Protein AF-A0A970AZU5-F1 (afdb_monomer_lite)

Radius of gyration: 12.71 Å; chains: 1; bounding box: 32×17×29 Å

Foldseek 3Di:
DDPPDPLDDDDDDCPPPCVVCVVLSVQQRVCVSVVHDGPDDCVVVDPCVVVPPDDDDDDDDD

Structure (mmCIF, N/CA/C/O backbone):
data_AF-A0A970AZU5-F1
#
_entry.id   AF-A0A970AZU5-F1
#
loop_
_atom_site.group_PDB
_atom_site.id
_atom_site.type_symbol
_atom_site.label_atom_id
_atom_site.label_alt_id
_atom_site.label_comp_id
_atom_site.label_asym_id
_atom_site.label_entity_id
_atom_site.label_seq_id
_atom_site.pdbx_PDB_ins_code
_atom_site.Cartn_x
_atom_site.Cartn_y
_atom_site.Cartn_z
_atom_site.occupancy
_atom_site.B_iso_or_equiv
_atom_site.auth_seq_id
_atom_site.auth_comp_id
_atom_site.auth_asym_id
_atom_site.auth_atom_id
_atom_site.pdbx_PDB_model_num
ATOM 1 N N . MET A 1 1 ? -3.182 0.863 8.148 1.00 80.31 1 MET A N 1
ATOM 2 C CA . MET A 1 1 ? -3.709 2.003 8.925 1.00 80.31 1 MET A CA 1
ATOM 3 C C . MET A 1 1 ? -2.589 2.616 9.759 1.00 80.31 1 MET A C 1
ATOM 5 O O . MET A 1 1 ? -1.741 1.872 10.243 1.00 80.31 1 MET A O 1
ATOM 9 N N . LEU A 1 2 ? -2.565 3.943 9.900 1.00 85.75 2 LEU A N 1
ATOM 10 C CA . LEU A 1 2 ? -1.631 4.663 10.766 1.00 85.75 2 LEU A CA 1
ATOM 11 C C . LEU A 1 2 ? -2.024 4.472 12.237 1.00 85.75 2 LEU A C 1
ATOM 13 O O . LEU A 1 2 ? -3.150 4.771 12.637 1.00 85.75 2 LEU A O 1
ATOM 17 N N . ALA A 1 3 ? -1.089 3.976 13.046 1.00 85.00 3 ALA A N 1
ATOM 18 C CA . ALA A 1 3 ? -1.309 3.819 14.478 1.00 85.00 3 ALA A CA 1
ATOM 19 C C . ALA A 1 3 ? -1.633 5.177 15.131 1.00 85.0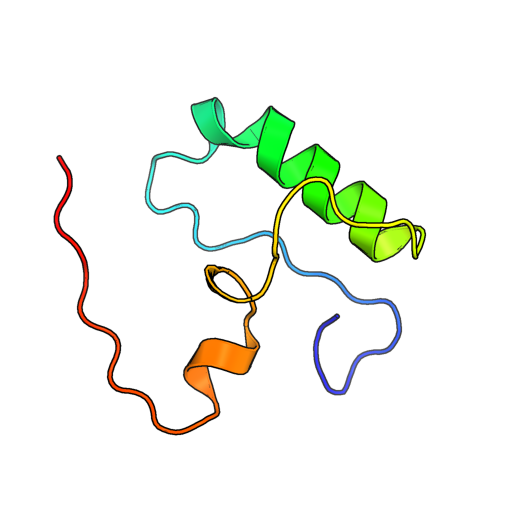0 3 ALA A C 1
ATOM 21 O O . ALA A 1 3 ? -0.991 6.183 14.840 1.00 85.00 3 ALA A O 1
ATOM 22 N N . GLY A 1 4 ? -2.645 5.203 16.001 1.00 89.31 4 GLY A N 1
ATOM 23 C CA . GLY A 1 4 ? -3.089 6.418 16.694 1.00 89.31 4 GLY A CA 1
ATOM 24 C C . GLY A 1 4 ? -4.059 7.311 15.910 1.00 89.31 4 GLY A C 1
ATOM 25 O O . GLY A 1 4 ? -4.592 8.250 16.494 1.00 89.31 4 GLY A O 1
ATOM 26 N N . VAL A 1 5 ? -4.346 7.012 14.633 1.00 94.75 5 VAL A N 1
ATOM 27 C CA . VAL A 1 5 ? -5.306 7.777 13.814 1.00 94.75 5 VAL A CA 1
ATOM 28 C C . VAL A 1 5 ? -6.272 6.827 13.079 1.00 94.75 5 VAL A C 1
ATOM 30 O O . VAL A 1 5 ? -5.978 6.380 11.965 1.00 94.75 5 VAL A O 1
ATOM 33 N N . PRO A 1 6 ? -7.428 6.488 13.686 1.00 91.75 6 PRO A N 1
ATOM 34 C CA . PRO A 1 6 ? -8.465 5.648 13.080 1.00 91.75 6 PRO A CA 1
ATOM 35 C C . PRO A 1 6 ? -8.854 6.072 11.664 1.00 91.75 6 PRO A C 1
ATOM 37 O O . PRO A 1 6 ? -9.116 7.243 11.410 1.00 91.75 6 PRO A O 1
ATOM 40 N N . GLY A 1 7 ? -8.882 5.113 10.736 1.00 92.75 7 GLY A N 1
ATOM 41 C CA . GLY A 1 7 ? -9.272 5.348 9.341 1.00 92.75 7 GLY A CA 1
ATOM 42 C C . GLY A 1 7 ? -8.222 6.052 8.472 1.00 92.75 7 GLY A C 1
ATOM 43 O O . GLY A 1 7 ? -8.460 6.244 7.283 1.00 92.75 7 GLY A O 1
ATOM 44 N N . CYS A 1 8 ? -7.052 6.409 9.011 1.00 95.50 8 CYS A N 1
ATOM 45 C CA . CYS A 1 8 ? -5.976 7.011 8.227 1.00 95.50 8 CYS A CA 1
ATOM 46 C C . CYS A 1 8 ? -5.080 5.936 7.592 1.00 95.50 8 CYS A C 1
ATOM 48 O O . CYS A 1 8 ? -4.568 5.039 8.271 1.00 95.50 8 CYS A O 1
ATOM 50 N N . TYR A 1 9 ? -4.851 6.046 6.285 1.00 95.62 9 TYR A N 1
ATOM 51 C CA . TYR A 1 9 ? -3.952 5.186 5.516 1.00 95.62 9 TYR A CA 1
ATOM 52 C C . TYR A 1 9 ? -2.900 6.039 4.814 1.00 95.62 9 TYR A C 1
ATOM 54 O O . TYR A 1 9 ? -3.167 7.172 4.422 1.00 95.62 9 TYR A O 1
ATOM 62 N N . ILE A 1 10 ? -1.698 5.486 4.662 1.00 95.12 10 ILE A N 1
ATOM 63 C CA . ILE A 1 10 ? -0.577 6.167 4.022 1.00 95.12 10 ILE A CA 1
ATOM 64 C C . ILE A 1 10 ? -0.063 5.279 2.895 1.00 95.12 10 ILE A C 1
ATOM 66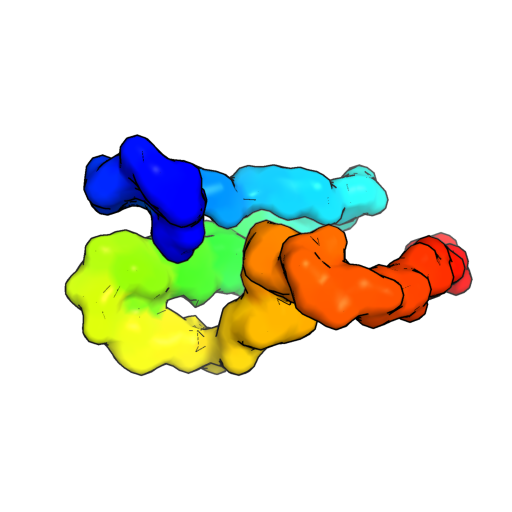 O O . ILE A 1 10 ? 0.285 4.124 3.125 1.00 95.12 10 ILE A O 1
ATOM 70 N N . ALA A 1 11 ? 0.024 5.854 1.700 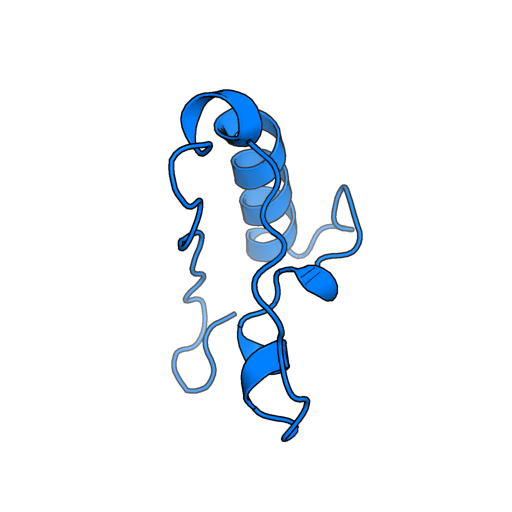1.00 95.88 11 ALA A N 1
ATOM 71 C CA . ALA A 1 11 ? 0.723 5.294 0.554 1.00 95.88 11 ALA A CA 1
ATOM 72 C C . ALA A 1 11 ? 1.820 6.293 0.154 1.00 95.88 11 ALA A C 1
ATOM 74 O O . ALA A 1 11 ? 1.557 7.286 -0.521 1.00 95.88 11 ALA A O 1
ATOM 75 N N . THR A 1 12 ? 3.034 6.089 0.664 1.00 95.69 12 THR A N 1
ATOM 76 C CA . THR A 1 12 ? 4.175 7.004 0.493 1.00 95.69 12 THR A CA 1
ATOM 77 C C . THR A 1 12 ? 5.481 6.220 0.369 1.00 95.69 12 THR A C 1
ATOM 79 O O . THR A 1 12 ? 5.489 5.001 0.517 1.00 95.69 12 THR A O 1
ATOM 82 N N . GLY A 1 13 ? 6.595 6.915 0.128 1.00 93.81 13 GLY A N 1
ATOM 83 C CA . GLY A 1 13 ? 7.924 6.296 0.119 1.00 93.81 13 GLY A CA 1
ATOM 84 C C . GLY A 1 13 ? 8.232 5.489 -1.146 1.00 93.81 13 GLY A C 1
ATOM 85 O O . GLY A 1 13 ? 8.953 4.502 -1.078 1.00 93.81 13 GLY A O 1
ATOM 86 N N . PHE A 1 14 ? 7.707 5.906 -2.304 1.00 94.00 14 PHE A N 1
ATOM 87 C CA . PHE A 1 14 ? 7.903 5.217 -3.591 1.00 94.00 14 PHE A CA 1
ATOM 88 C C . PHE A 1 14 ? 9.286 5.410 -4.238 1.00 94.00 14 PHE A C 1
ATOM 90 O O . PHE A 1 14 ? 9.538 4.846 -5.301 1.00 94.00 14 PHE A O 1
ATOM 97 N N . SER A 1 15 ? 10.160 6.234 -3.650 1.00 91.69 15 SER A N 1
ATOM 98 C CA . SER A 1 15 ? 11.576 6.368 -4.034 1.00 91.69 15 SER A CA 1
ATOM 99 C C . SER A 1 15 ? 11.826 6.489 -5.550 1.00 91.69 15 SER A C 1
ATOM 101 O O . SER A 1 15 ? 12.644 5.768 -6.111 1.00 91.69 15 SER A O 1
ATOM 103 N N . GLY A 1 16 ? 11.076 7.365 -6.231 1.00 91.75 16 GLY A N 1
ATOM 104 C CA . GLY A 1 16 ? 11.227 7.646 -7.670 1.00 91.75 16 GLY A CA 1
ATOM 105 C C . GLY A 1 16 ? 10.452 6.729 -8.628 1.00 91.75 16 GLY A C 1
ATOM 106 O O . GLY A 1 16 ? 10.306 7.072 -9.796 1.00 91.75 16 GLY A O 1
ATOM 107 N N . HIS A 1 17 ? 9.871 5.626 -8.149 1.00 91.56 17 HIS A N 1
ATOM 108 C CA . HIS A 1 17 ? 9.220 4.607 -8.991 1.00 91.56 17 HIS A CA 1
ATOM 109 C C . HIS A 1 17 ? 7.684 4.625 -8.919 1.00 91.56 17 HIS A C 1
ATOM 111 O O . HIS A 1 17 ? 7.002 3.746 -9.448 1.00 91.56 17 HIS A O 1
ATOM 117 N N . GLY A 1 18 ? 7.115 5.644 -8.268 1.00 93.81 18 GLY A N 1
ATOM 118 C CA . GLY A 1 18 ? 5.684 5.715 -7.965 1.00 93.81 18 GLY A CA 1
ATOM 119 C C . GLY A 1 18 ? 4.769 5.760 -9.190 1.00 93.81 18 GLY A C 1
ATOM 120 O O . GLY A 1 18 ? 3.630 5.322 -9.092 1.00 93.81 18 GLY A O 1
ATOM 121 N N . PHE A 1 19 ? 5.247 6.230 -10.348 1.00 95.75 19 PHE A N 1
ATOM 122 C CA . PHE A 1 19 ? 4.428 6.263 -11.565 1.00 95.75 19 PHE A CA 1
ATOM 123 C C . PHE A 1 19 ? 4.101 4.850 -12.068 1.00 95.75 19 PHE A C 1
ATOM 125 O O . PHE A 1 19 ? 2.934 4.515 -12.250 1.00 95.75 19 PHE A O 1
ATOM 132 N N . GLY A 1 20 ? 5.118 3.995 -12.220 1.00 95.56 20 GLY A N 1
ATOM 133 C CA . GLY A 1 20 ? 4.924 2.608 -12.655 1.00 95.56 20 GLY A CA 1
ATOM 134 C C . GLY A 1 20 ? 4.193 1.756 -11.615 1.00 95.56 20 GLY A C 1
ATOM 135 O O . GLY A 1 20 ? 3.361 0.925 -11.967 1.00 95.56 20 GLY A O 1
ATOM 136 N N . LEU A 1 21 ? 4.449 2.001 -10.325 1.00 95.25 21 LEU A N 1
ATOM 137 C CA . LEU A 1 21 ? 3.803 1.287 -9.218 1.00 95.25 21 LEU A CA 1
ATOM 138 C C . LEU A 1 21 ? 2.402 1.811 -8.876 1.00 95.25 21 LEU A C 1
ATOM 140 O O . LEU A 1 21 ? 1.697 1.176 -8.088 1.00 95.25 21 LEU A O 1
ATOM 144 N N . GLY A 1 22 ? 1.993 2.950 -9.440 1.00 96.62 22 GLY A N 1
ATOM 145 C CA . GLY A 1 22 ? 0.758 3.654 -9.100 1.00 96.62 22 GLY A CA 1
ATOM 146 C C . GLY A 1 22 ? -0.492 2.770 -9.147 1.00 96.62 22 GLY A C 1
ATOM 147 O O . GLY A 1 22 ? -1.198 2.705 -8.141 1.00 96.62 22 GLY A O 1
ATOM 148 N N . PRO A 1 23 ? -0.755 2.029 -10.243 1.00 97.62 23 PRO A N 1
ATOM 149 C CA . PRO A 1 23 ? -1.927 1.158 -10.338 1.00 97.62 23 PRO A CA 1
ATOM 150 C C . PRO A 1 23 ? -1.974 0.069 -9.258 1.00 97.62 23 PRO A C 1
ATOM 152 O O . PRO A 1 23 ? -3.001 -0.112 -8.606 1.00 97.62 23 PRO A O 1
ATOM 155 N N . ALA A 1 24 ? -0.857 -0.626 -9.022 1.00 97.06 24 ALA A N 1
ATOM 156 C CA . ALA A 1 24 ? -0.787 -1.690 -8.019 1.00 97.06 24 ALA A CA 1
ATOM 157 C C . ALA A 1 24 ? -0.907 -1.134 -6.591 1.00 97.06 24 ALA A C 1
ATOM 159 O O . ALA A 1 24 ? -1.645 -1.672 -5.769 1.00 97.06 24 ALA A O 1
ATOM 160 N N . SER A 1 25 ? -0.232 -0.017 -6.315 1.00 97.12 25 SER A N 1
ATOM 161 C CA . SER A 1 25 ? -0.238 0.630 -4.998 1.00 97.12 25 SER A CA 1
ATOM 162 C C . SER A 1 25 ? -1.602 1.231 -4.669 1.00 97.12 25 SER A C 1
ATOM 164 O O . SER A 1 25 ? -2.069 1.119 -3.539 1.00 97.12 25 SER A O 1
ATOM 166 N N . GLY A 1 26 ? -2.267 1.828 -5.662 1.00 97.88 26 GLY A N 1
ATOM 167 C CA . GLY A 1 26 ? -3.628 2.337 -5.534 1.00 97.88 26 GLY A CA 1
ATOM 168 C C . GLY A 1 26 ? -4.634 1.219 -5.275 1.00 97.88 26 GLY A C 1
ATOM 169 O O . GLY A 1 26 ? -5.484 1.361 -4.399 1.00 97.88 26 GLY A O 1
ATOM 170 N N . ARG A 1 27 ? -4.498 0.079 -5.968 1.00 98.44 27 ARG A N 1
ATOM 171 C CA . ARG A 1 27 ? -5.336 -1.098 -5.716 1.00 98.44 27 ARG A CA 1
ATOM 172 C C . ARG A 1 27 ? -5.141 -1.646 -4.303 1.00 98.44 27 ARG A C 1
ATOM 174 O O . ARG A 1 27 ? -6.127 -1.830 -3.601 1.00 98.44 27 ARG A O 1
ATOM 181 N N . LEU A 1 28 ? -3.894 -1.827 -3.868 1.00 98.25 28 LEU A N 1
ATOM 182 C CA . LEU A 1 28 ? -3.597 -2.272 -2.506 1.00 98.25 28 LEU A CA 1
ATOM 183 C C . LEU A 1 28 ? -4.173 -1.307 -1.458 1.00 98.25 28 LEU A C 1
ATOM 185 O O . LEU A 1 28 ? -4.770 -1.744 -0.480 1.00 98.25 28 LEU A O 1
ATOM 189 N N . ALA A 1 29 ? -4.027 0.005 -1.662 1.00 97.62 29 ALA A N 1
ATOM 190 C CA . ALA A 1 29 ? -4.595 1.002 -0.760 1.00 97.62 29 ALA A CA 1
ATOM 191 C C . ALA A 1 29 ? -6.129 0.924 -0.705 1.00 97.62 29 ALA A C 1
ATOM 193 O O . ALA A 1 29 ? -6.692 1.014 0.383 1.00 97.62 29 ALA A O 1
ATOM 194 N N . ALA A 1 30 ? -6.795 0.729 -1.847 1.00 98.25 30 ALA A N 1
ATOM 195 C CA . ALA A 1 30 ? -8.244 0.567 -1.908 1.00 98.25 30 ALA A CA 1
ATOM 196 C C . ALA A 1 30 ? -8.714 -0.682 -1.148 1.00 98.25 30 ALA A C 1
ATOM 198 O O . ALA A 1 30 ? -9.610 -0.554 -0.316 1.00 98.25 30 ALA A O 1
ATOM 199 N N . ASP A 1 31 ? -8.067 -1.836 -1.360 1.00 98.38 31 ASP A N 1
ATOM 200 C CA . ASP A 1 31 ? -8.408 -3.080 -0.654 1.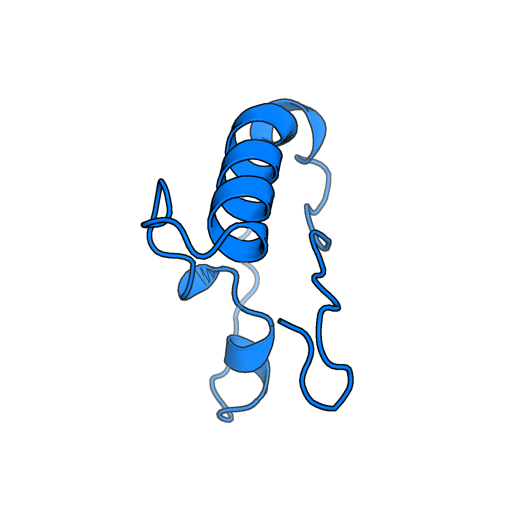00 98.38 31 ASP A CA 1
ATOM 201 C C . ASP A 1 31 ? -8.285 -2.881 0.872 1.00 98.38 31 ASP A C 1
ATOM 203 O O . ASP A 1 31 ? -9.204 -3.185 1.632 1.00 98.38 31 ASP A O 1
ATOM 207 N N . LEU A 1 32 ? -7.184 -2.270 1.332 1.00 96.88 32 LEU A N 1
ATOM 208 C CA . LEU A 1 32 ? -6.951 -2.002 2.756 1.00 96.88 32 LEU A CA 1
ATOM 209 C C . LEU A 1 32 ? -7.965 -1.019 3.359 1.00 96.88 32 LEU A C 1
ATOM 211 O O . LEU A 1 32 ? -8.359 -1.188 4.511 1.00 96.88 32 LEU A O 1
ATOM 215 N N . VAL A 1 33 ? -8.367 0.013 2.614 1.00 97.00 33 VAL A N 1
ATOM 216 C CA . VAL A 1 33 ? -9.373 0.992 3.060 1.00 97.00 33 VAL A CA 1
ATOM 217 C C . VAL A 1 33 ? -10.762 0.357 3.141 1.00 97.00 33 VAL A C 1
ATOM 219 O O . VAL A 1 33 ? -11.492 0.637 4.090 1.00 97.00 33 VAL A O 1
ATOM 222 N N . ALA A 1 34 ? -11.116 -0.492 2.174 1.00 97.38 34 ALA A N 1
ATOM 223 C CA . ALA A 1 34 ? -12.399 -1.190 2.120 1.00 97.38 34 ALA A CA 1
ATOM 224 C C . ALA A 1 34 ? -12.500 -2.357 3.121 1.00 97.38 34 ALA A C 1
ATOM 226 O O . ALA A 1 34 ? -13.606 -2.771 3.465 1.00 97.38 34 ALA A O 1
ATOM 227 N N . GLY A 1 35 ? -11.366 -2.859 3.621 1.00 96.19 35 GLY A N 1
ATOM 228 C CA . GLY A 1 35 ? -11.313 -4.072 4.441 1.00 96.19 35 GLY A CA 1
ATOM 229 C C . GLY A 1 35 ? -11.387 -5.360 3.616 1.00 96.19 35 GLY A C 1
ATOM 230 O O . GLY A 1 35 ? -11.690 -6.420 4.163 1.00 96.19 35 GLY A O 1
ATOM 231 N N . ASP A 1 36 ? -11.110 -5.270 2.317 1.00 98.44 36 ASP A N 1
ATOM 232 C CA . ASP A 1 36 ? -11.080 -6.401 1.396 1.00 98.44 36 ASP A CA 1
ATOM 233 C C . ASP A 1 36 ? -9.768 -7.199 1.532 1.00 98.44 36 ASP A C 1
ATOM 235 O O . ASP A 1 36 ? -8.757 -6.678 2.024 1.00 98.44 36 ASP A O 1
ATOM 239 N N . PRO A 1 37 ? -9.730 -8.465 1.068 1.00 98.25 37 PRO A N 1
ATOM 240 C CA . PRO A 1 37 ? -8.478 -9.198 0.926 1.00 98.25 37 PRO A CA 1
ATOM 241 C C . PRO A 1 37 ? -7.501 -8.425 0.021 1.00 98.25 37 PRO A C 1
ATOM 243 O O . PRO A 1 37 ? -7.857 -8.109 -1.117 1.00 98.25 37 PRO A O 1
ATOM 246 N N . PRO A 1 38 ? -6.275 -8.124 0.483 1.00 98.12 38 PRO A N 1
ATOM 247 C CA . PRO A 1 38 ? -5.346 -7.306 -0.281 1.00 98.12 38 PRO A CA 1
ATOM 248 C C . PRO A 1 38 ? -4.813 -8.062 -1.504 1.00 98.12 38 PRO A C 1
ATOM 250 O O . PRO A 1 38 ? -4.500 -9.251 -1.422 1.00 98.12 38 PRO A O 1
ATOM 253 N N . ILE A 1 39 ? -4.650 -7.359 -2.630 1.00 98.00 39 ILE A N 1
ATOM 254 C CA . ILE A 1 39 ? -4.118 -7.925 -3.885 1.00 98.00 39 ILE A CA 1
ATOM 255 C C . ILE A 1 39 ? -2.733 -8.583 -3.740 1.00 98.00 39 ILE A C 1
ATOM 257 O O . ILE A 1 39 ? -2.398 -9.494 -4.496 1.00 98.00 39 ILE A O 1
ATOM 261 N N . VAL A 1 40 ? -1.929 -8.126 -2.778 1.00 97.50 40 VAL A N 1
ATOM 262 C CA . VAL A 1 40 ? -0.617 -8.675 -2.405 1.00 97.50 40 VAL A CA 1
ATOM 263 C C . VAL A 1 40 ? -0.407 -8.528 -0.896 1.00 97.50 40 VAL A C 1
ATOM 265 O O . VAL A 1 40 ? -1.054 -7.692 -0.268 1.00 97.50 40 VAL A O 1
ATOM 268 N N . ASP A 1 41 ? 0.518 -9.294 -0.310 1.00 96.75 41 ASP A N 1
ATOM 269 C CA . ASP A 1 41 ? 0.884 -9.145 1.106 1.00 96.75 41 ASP A CA 1
ATOM 270 C C . ASP A 1 41 ? 1.413 -7.721 1.395 1.00 96.75 41 ASP A C 1
ATOM 272 O O . ASP A 1 41 ? 2.431 -7.320 0.819 1.00 96.75 41 ASP A O 1
ATOM 276 N N . PRO A 1 42 ? 0.760 -6.936 2.277 1.00 95.62 42 PRO A N 1
ATOM 277 C CA . PRO A 1 42 ? 1.199 -5.583 2.600 1.00 95.62 42 PRO A CA 1
ATOM 278 C C . PRO A 1 42 ? 2.379 -5.548 3.582 1.00 95.62 42 PRO A C 1
ATOM 280 O O . PRO A 1 42 ? 2.952 -4.477 3.788 1.00 95.62 42 PRO A O 1
ATOM 283 N N . SER A 1 43 ? 2.749 -6.668 4.213 1.00 93.38 43 SER A N 1
ATOM 284 C CA . SER A 1 43 ? 3.762 -6.715 5.280 1.00 93.38 43 SER A CA 1
ATOM 285 C C . SER A 1 43 ? 5.104 -6.066 4.891 1.00 93.38 43 SER A C 1
ATOM 287 O O . SER A 1 43 ? 5.599 -5.249 5.673 1.00 93.38 43 SER A O 1
ATOM 289 N N . PRO A 1 44 ? 5.664 -6.290 3.681 1.00 92.00 44 PRO A N 1
ATOM 290 C CA . PRO A 1 44 ? 6.933 -5.677 3.268 1.00 92.00 44 PRO A CA 1
ATOM 291 C C . PRO A 1 44 ? 6.879 -4.150 3.105 1.00 92.00 44 PRO A C 1
ATOM 293 O O . PRO A 1 44 ? 7.911 -3.481 3.167 1.00 92.00 44 PRO A O 1
ATOM 296 N N . VAL A 1 45 ? 5.686 -3.586 2.894 1.00 92.38 45 VAL A N 1
ATOM 297 C CA . VAL A 1 45 ? 5.460 -2.143 2.680 1.00 92.38 45 VAL A CA 1
ATOM 298 C C . VAL A 1 45 ? 4.710 -1.482 3.839 1.00 92.38 45 VAL A C 1
ATOM 300 O O . VAL A 1 45 ? 4.395 -0.294 3.787 1.00 92.38 45 VAL A O 1
ATOM 303 N N . SER A 1 46 ? 4.447 -2.228 4.911 1.00 92.56 46 SER A N 1
ATOM 304 C CA . SER A 1 46 ? 3.797 -1.719 6.112 1.00 92.56 46 SER A CA 1
ATOM 305 C C . SER A 1 46 ? 4.696 -0.724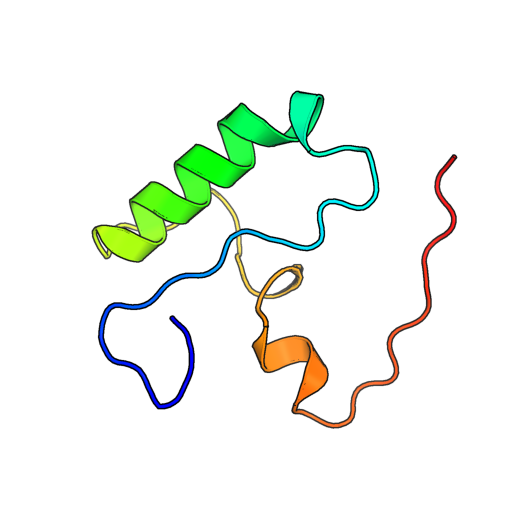 6.837 1.00 92.56 46 SER A C 1
ATOM 307 O O . SER A 1 46 ? 5.878 -0.984 7.052 1.00 92.56 46 SER A O 1
ATOM 309 N N . LEU A 1 47 ? 4.123 0.390 7.300 1.00 91.94 47 LEU A N 1
ATOM 310 C CA . LEU A 1 47 ? 4.834 1.347 8.153 1.00 91.94 47 LEU A CA 1
ATOM 311 C C . LEU A 1 47 ? 5.364 0.684 9.436 1.00 91.94 47 LEU A C 1
ATOM 313 O O . LEU A 1 47 ? 6.438 1.040 9.918 1.00 91.94 47 LEU A O 1
ATOM 317 N N . CYS A 1 48 ? 4.644 -0.313 9.962 1.00 90.50 48 CYS A N 1
ATOM 318 C CA . CYS A 1 48 ? 5.025 -1.010 11.189 1.00 90.50 48 CYS A CA 1
ATOM 319 C C . CYS A 1 48 ? 6.344 -1.781 11.065 1.00 90.50 48 CYS A C 1
ATOM 321 O O . CYS A 1 48 ? 6.959 -2.047 12.093 1.00 90.50 48 CYS A O 1
ATOM 323 N N . ARG A 1 49 ? 6.824 -2.078 9.846 1.00 90.69 49 ARG A N 1
ATOM 324 C CA . ARG A 1 49 ? 8.103 -2.781 9.642 1.00 90.69 49 ARG A CA 1
ATOM 325 C C . ARG A 1 49 ? 9.298 -2.036 10.235 1.00 90.69 49 ARG A C 1
ATOM 327 O O . ARG A 1 49 ? 10.337 -2.631 10.460 1.00 90.69 49 ARG A O 1
ATOM 334 N N . PHE A 1 50 ? 9.177 -0.729 10.454 1.00 90.44 50 PHE A N 1
ATOM 335 C CA . PHE A 1 50 ? 10.232 0.089 11.053 1.00 90.44 50 PHE A CA 1
ATOM 336 C C . PHE A 1 50 ? 10.176 0.141 12.586 1.00 90.44 50 PHE A C 1
ATOM 338 O O . PHE A 1 50 ? 11.060 0.730 13.202 1.00 90.44 50 PHE A O 1
ATOM 345 N N . LEU A 1 51 ? 9.134 -0.420 13.205 1.00 89.31 51 LEU A N 1
ATOM 346 C CA . LEU A 1 51 ? 8.862 -0.275 14.639 1.00 89.31 51 LEU A CA 1
ATOM 347 C C . LEU A 1 51 ? 9.314 -1.481 15.474 1.00 89.31 51 LEU A C 1
ATOM 349 O O . LEU A 1 51 ? 9.328 -1.392 16.697 1.00 89.31 51 LEU A O 1
ATOM 353 N N . ASP A 1 52 ? 9.689 -2.592 14.842 1.00 85.88 52 ASP A N 1
ATOM 354 C CA . ASP A 1 52 ? 10.063 -3.845 15.515 1.00 85.88 52 ASP A CA 1
ATOM 355 C C . ASP A 1 52 ? 11.575 -3.986 15.791 1.00 85.88 52 ASP A C 1
ATOM 357 O O . ASP A 1 52 ? 12.020 -5.005 16.314 1.00 85.88 52 ASP A O 1
ATOM 361 N N . GLY A 1 53 ? 12.375 -2.962 15.471 1.00 85.56 53 GLY A N 1
ATOM 362 C CA . GLY A 1 53 ? 13.829 -2.968 15.661 1.00 85.56 53 GLY A CA 1
ATOM 363 C C . GLY A 1 53 ? 14.614 -3.675 14.550 1.00 85.56 53 GLY A C 1
ATOM 364 O O . GLY A 1 53 ? 15.843 -3.740 14.629 1.00 85.56 53 GLY A O 1
ATOM 365 N N . THR A 1 54 ? 13.947 -4.166 13.500 1.00 87.56 54 THR A N 1
ATOM 366 C CA . THR A 1 54 ? 14.614 -4.755 12.333 1.00 87.56 54 THR A CA 1
ATOM 367 C C . THR A 1 54 ? 15.475 -3.710 11.624 1.00 87.56 54 THR A C 1
ATOM 369 O O . THR A 1 54 ? 15.013 -2.618 11.280 1.00 87.56 54 THR A O 1
ATOM 372 N N . ARG A 1 55 ? 16.744 -4.045 11.364 1.00 86.69 55 ARG A N 1
ATOM 373 C CA . ARG A 1 55 ? 17.634 -3.214 10.544 1.00 86.69 55 ARG A CA 1
ATOM 374 C C . ARG A 1 55 ? 17.252 -3.366 9.072 1.00 86.69 55 ARG A C 1
ATOM 376 O O . ARG A 1 55 ? 17.362 -4.454 8.514 1.00 86.69 55 ARG A O 1
ATOM 383 N N . HIS A 1 56 ? 16.826 -2.269 8.450 1.00 85.81 56 HIS A N 1
ATOM 384 C CA . HIS A 1 56 ? 16.499 -2.222 7.024 1.00 85.81 56 HIS A CA 1
ATOM 385 C C . HIS A 1 56 ? 17.691 -1.693 6.233 1.00 85.81 56 HIS A C 1
ATOM 387 O O . HIS A 1 56 ? 18.114 -0.559 6.450 1.00 85.81 56 HIS A O 1
ATOM 393 N N . GLU A 1 57 ? 18.192 -2.487 5.290 1.00 86.56 57 GLU A N 1
ATOM 394 C CA . GLU A 1 57 ? 19.210 -2.033 4.343 1.00 86.56 57 GLU A CA 1
ATOM 395 C C . GLU A 1 57 ? 18.548 -1.490 3.072 1.00 86.56 57 GLU A C 1
ATOM 397 O O . GLU A 1 57 ? 17.649 -2.140 2.526 1.00 86.56 57 GLU A O 1
ATOM 402 N N . PRO A 1 58 ? 18.980 -0.326 2.557 1.00 79.88 58 PRO A N 1
ATOM 403 C CA . PRO A 1 58 ? 18.560 0.128 1.243 1.00 79.88 58 PRO A CA 1
ATOM 404 C C . PRO A 1 58 ? 19.013 -0.873 0.180 1.00 79.88 58 PRO A C 1
ATOM 406 O O . PRO A 1 58 ? 20.206 -1.100 -0.019 1.00 79.88 58 PRO A O 1
ATOM 409 N N . SER A 1 59 ? 18.058 -1.450 -0.539 1.00 73.38 59 SER A N 1
ATOM 410 C CA . SER A 1 59 ? 18.366 -2.196 -1.749 1.00 73.38 59 SER A CA 1
ATOM 411 C C . SER A 1 59 ? 18.566 -1.208 -2.897 1.00 73.38 59 SER A C 1
ATOM 413 O O . SER A 1 59 ? 17.615 -0.549 -3.324 1.00 73.38 59 SER A O 1
ATOM 415 N N . VAL A 1 60 ? 19.800 -1.084 -3.381 1.00 71.56 60 VAL A N 1
ATOM 416 C CA . VAL A 1 60 ? 20.119 -0.319 -4.590 1.00 71.56 60 VAL A CA 1
ATOM 417 C C . VAL A 1 60 ? 19.766 -1.156 -5.815 1.00 71.56 60 VAL A C 1
ATOM 419 O O . VAL A 1 60 ? 20.561 -1.963 -6.283 1.00 71.56 60 VAL A O 1
ATOM 422 N N . TRP A 1 61 ? 18.548 -0.963 -6.311 1.00 66.12 61 TRP A N 1
ATOM 423 C CA . TRP A 1 61 ? 18.132 -1.413 -7.634 1.00 66.12 61 TRP A CA 1
ATOM 424 C C . TRP A 1 61 ? 17.972 -0.163 -8.495 1.00 66.12 61 TRP A C 1
ATOM 426 O O . TRP A 1 61 ? 16.979 0.555 -8.370 1.00 66.12 61 TRP A O 1
ATOM 436 N N . VAL A 1 62 ? 19.013 0.133 -9.272 1.00 57.56 62 VAL A N 1
ATOM 437 C CA . VAL A 1 62 ? 18.952 1.054 -10.414 1.00 57.56 62 VAL A CA 1
ATOM 438 C C . VAL A 1 62 ? 18.757 0.209 -11.661 1.00 57.56 62 VAL A C 1
ATOM 440 O O . VAL A 1 62 ? 19.450 -0.830 -11.750 1.00 57.56 62 VAL A O 1
#

Secondary structure (DSSP, 8-state):
--TTSTT-------TT-HHHHHHHHHHHHHHHHHTPPPSS--GGG-GGGGTS-PPPPP----

Sequence (62 aa):
MLAGVPGCYIATGFSGHGFGLGPASGRLAADLVA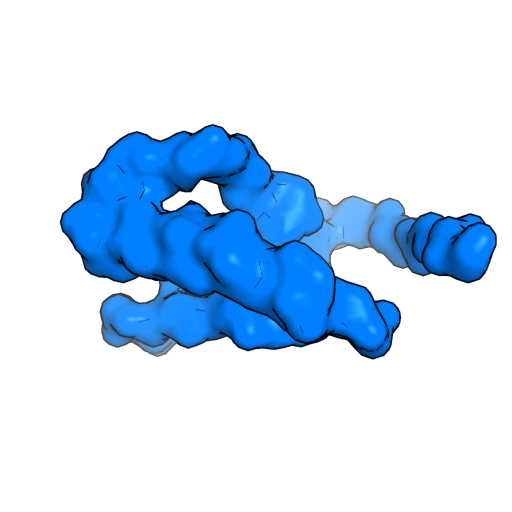GDPPIVDPSPVSLCRFLDGTRHEPSVWV

pLDDT: mean 91.58, std 8.0, range [57.56, 98.44]